Protein AF-A0A1Q3XDA2-F1 (afdb_monomer_lite)

Foldseek 3Di:
DPVVLVVLVVLPDDFLVSLVVLLVVDDDPVSNQSSLLSLLLSLLADPALVSNVRSLVSRVVVCLLVDDPVSLVSNLVSCQPSVVNSCQPRPCQQVSLVVSVVSCCVHPVVDDCVVRVSSVNSND

Secondary structure (DSSP, 8-state):
--HHHHHHHTT----HHHHHHHHHH--SHHHHHHHHHHHHHHHHT-SSHHHHHHHIIIIIHHHGGG--HHHHHHHHHHHHT-TT-TTTSSTTHHHHHHHHHHHHHHH-TT--GGG-HHHHHHH-

Structure (mmCIF, N/CA/C/O backbone):
data_AF-A0A1Q3XDA2-F1
#
_entry.id   AF-A0A1Q3XDA2-F1
#
loop_
_atom_site.group_PDB
_atom_site.id
_atom_site.type_symbol
_atom_site.label_atom_id
_atom_site.label_alt_id
_atom_site.label_comp_id
_atom_site.label_asym_id
_atom_site.label_entity_id
_atom_site.label_seq_id
_atom_site.pdbx_PDB_ins_code
_atom_site.Cartn_x
_atom_site.Cartn_y
_atom_site.Cartn_z
_atom_site.occupancy
_atom_site.B_iso_or_equiv
_atom_site.auth_seq_id
_atom_site.auth_comp_id
_atom_site.auth_asym_id
_atom_site.auth_atom_id
_atom_site.pdbx_PDB_model_num
ATOM 1 N N . MET A 1 1 ? -16.932 17.228 4.652 1.00 52.91 1 MET A N 1
ATOM 2 C CA . MET A 1 1 ? -15.719 16.450 4.318 1.00 52.91 1 MET A CA 1
ATOM 3 C C . MET A 1 1 ? -14.689 16.757 5.390 1.00 52.91 1 MET A C 1
ATOM 5 O O . MET A 1 1 ? -14.566 17.924 5.731 1.00 52.91 1 MET A O 1
ATOM 9 N N . ASN A 1 2 ? -14.066 15.749 6.005 1.00 63.78 2 ASN A N 1
ATOM 10 C CA . ASN A 1 2 ? -13.117 15.976 7.100 1.00 63.78 2 ASN A CA 1
ATOM 11 C C . ASN A 1 2 ? -11.884 16.713 6.536 1.00 63.78 2 ASN A C 1
ATOM 13 O O . ASN A 1 2 ? -11.351 16.277 5.517 1.00 63.78 2 ASN A O 1
ATOM 17 N N . GLU A 1 3 ? -11.473 17.826 7.150 1.00 62.97 3 GLU A N 1
ATOM 18 C CA . GLU A 1 3 ? -10.416 18.739 6.663 1.00 62.97 3 GLU A CA 1
ATOM 19 C C . GLU A 1 3 ? -9.116 17.993 6.327 1.00 62.97 3 GLU A C 1
ATOM 21 O O . GLU A 1 3 ? -8.395 18.345 5.402 1.00 62.97 3 GLU A O 1
ATOM 26 N N . VAL A 1 4 ? -8.842 16.893 7.023 1.00 59.28 4 VAL A N 1
ATOM 27 C CA . VAL A 1 4 ? -7.634 16.100 6.793 1.00 59.28 4 VAL A CA 1
ATOM 28 C C . VAL A 1 4 ? -7.756 15.147 5.599 1.00 59.28 4 VAL A C 1
ATOM 30 O O . VAL A 1 4 ? -6.779 14.947 4.886 1.00 59.28 4 VAL A O 1
ATOM 33 N N . ILE A 1 5 ? -8.952 14.621 5.305 1.00 62.41 5 ILE A N 1
ATOM 34 C CA . ILE A 1 5 ? -9.188 13.869 4.056 1.00 62.41 5 ILE A CA 1
ATOM 35 C C . ILE A 1 5 ? -8.977 14.806 2.860 1.00 62.41 5 ILE A C 1
ATOM 37 O O . ILE A 1 5 ? -8.319 14.420 1.901 1.00 62.41 5 ILE A O 1
ATOM 41 N N . ARG A 1 6 ? -9.425 16.067 2.976 1.00 70.25 6 ARG A N 1
ATOM 42 C CA . ARG A 1 6 ? -9.153 17.119 1.984 1.00 70.25 6 ARG A CA 1
ATOM 43 C C . ARG A 1 6 ? -7.646 17.342 1.793 1.00 70.25 6 ARG A C 1
ATOM 45 O O . ARG A 1 6 ? -7.190 17.372 0.659 1.00 70.25 6 ARG A O 1
ATOM 52 N N . ARG A 1 7 ? -6.861 17.421 2.875 1.00 65.50 7 ARG A N 1
ATOM 53 C CA . ARG A 1 7 ? -5.391 17.584 2.804 1.00 65.50 7 ARG A CA 1
ATOM 54 C C . ARG A 1 7 ? -4.670 16.390 2.167 1.00 65.50 7 ARG A C 1
ATOM 56 O O . ARG A 1 7 ? -3.724 16.580 1.406 1.00 65.50 7 ARG A O 1
ATOM 63 N N . ILE A 1 8 ? -5.131 15.165 2.434 1.00 64.88 8 ILE A N 1
ATOM 64 C CA . ILE A 1 8 ? -4.609 13.955 1.777 1.00 64.88 8 ILE A CA 1
ATOM 65 C C . ILE A 1 8 ? -4.979 13.945 0.285 1.00 64.88 8 ILE A C 1
ATOM 67 O O . ILE A 1 8 ? -4.142 13.609 -0.556 1.00 64.88 8 ILE A O 1
ATOM 71 N N . ASP A 1 9 ? -6.207 14.338 -0.061 1.00 65.31 9 ASP A N 1
ATOM 72 C CA . ASP A 1 9 ? -6.645 14.497 -1.454 1.00 65.31 9 ASP A CA 1
ATOM 73 C C . ASP A 1 9 ? -5.835 15.585 -2.187 1.00 65.31 9 ASP A C 1
ATOM 75 O O . ASP A 1 9 ? -5.518 15.432 -3.367 1.00 65.31 9 ASP A O 1
ATOM 79 N N . GLU A 1 10 ? -5.402 16.628 -1.474 1.00 66.75 10 GLU A N 1
ATOM 80 C CA . GLU A 1 10 ? -4.523 17.699 -1.968 1.00 66.75 10 GLU A CA 1
ATOM 81 C C . GLU A 1 10 ? -3.043 17.295 -2.086 1.00 66.75 10 GLU A C 1
ATOM 83 O O . GLU A 1 10 ? -2.209 18.112 -2.475 1.00 66.75 10 GLU A O 1
ATOM 88 N N . ARG A 1 11 ? -2.711 16.019 -1.834 1.00 61.84 11 ARG A N 1
ATOM 89 C CA . ARG A 1 11 ? -1.358 15.441 -1.943 1.00 61.84 11 ARG A CA 1
ATOM 90 C C . ARG A 1 11 ? -0.321 16.060 -1.009 1.00 61.84 11 ARG A C 1
ATOM 92 O O . ARG A 1 11 ? 0.880 15.904 -1.247 1.00 61.84 11 ARG A O 1
ATOM 99 N N . GLU A 1 12 ? -0.754 16.729 0.054 1.00 65.25 12 GLU A N 1
ATOM 100 C CA . GLU A 1 12 ? 0.167 17.224 1.066 1.00 65.25 12 GLU A CA 1
ATOM 101 C C . GLU A 1 12 ? 0.853 16.021 1.735 1.00 65.25 12 GLU A C 1
ATOM 103 O O . GLU A 1 12 ? 0.199 15.052 2.133 1.00 65.25 12 GLU A O 1
ATOM 108 N N . VAL A 1 13 ? 2.188 16.037 1.798 1.00 58.12 13 VAL A N 1
ATOM 109 C CA . VAL A 1 13 ? 2.958 14.958 2.427 1.00 58.12 13 VAL A CA 1
ATOM 110 C C . VAL A 1 13 ? 2.727 15.050 3.931 1.00 58.12 13 VAL A C 1
ATOM 112 O O . VAL A 1 13 ? 3.351 15.857 4.616 1.00 58.12 13 VAL A O 1
ATOM 115 N N . LEU A 1 14 ? 1.798 14.247 4.447 1.00 68.19 14 LEU A N 1
ATOM 116 C CA . LEU A 1 14 ? 1.689 14.029 5.883 1.00 68.19 14 LEU A CA 1
ATOM 117 C C . LEU A 1 14 ? 2.874 13.171 6.315 1.00 68.19 14 LEU A C 1
ATOM 119 O O . LEU A 1 14 ? 3.086 12.098 5.751 1.00 68.19 14 LEU A O 1
ATOM 123 N N . SER A 1 15 ? 3.614 13.639 7.320 1.00 76.81 15 SER A N 1
ATOM 124 C CA . SER A 1 15 ? 4.592 12.790 7.992 1.00 76.81 15 SER A CA 1
ATOM 125 C C . SER A 1 15 ? 3.899 11.575 8.611 1.00 76.81 15 SER A C 1
ATOM 127 O O . SER A 1 15 ? 2.710 11.632 8.945 1.00 76.81 15 SER A O 1
ATOM 129 N N . GLY A 1 16 ? 4.638 10.490 8.829 1.00 74.06 16 GLY A N 1
ATOM 130 C CA . GLY A 1 16 ? 4.086 9.277 9.447 1.00 74.06 16 GLY A CA 1
ATOM 131 C C . GLY A 1 16 ? 3.416 9.530 10.800 1.00 74.06 16 GLY A C 1
ATOM 132 O O . GLY A 1 16 ? 2.322 9.029 11.059 1.00 74.06 16 GLY A O 1
ATOM 133 N N . ASP A 1 17 ? 3.999 10.403 11.624 1.00 76.19 17 ASP A N 1
ATOM 134 C CA . ASP A 1 17 ? 3.406 10.810 12.901 1.00 76.19 17 ASP A CA 1
ATOM 135 C C . ASP A 1 17 ? 2.079 11.556 12.715 1.00 76.19 17 ASP A C 1
ATOM 137 O O . ASP A 1 17 ? 1.108 11.273 13.420 1.00 76.19 17 ASP A O 1
ATOM 141 N N . ALA A 1 18 ? 2.002 12.470 11.741 1.00 80.88 18 ALA A N 1
ATOM 142 C CA . ALA A 1 18 ? 0.763 13.176 11.422 1.00 80.88 18 ALA A CA 1
ATOM 143 C C . ALA A 1 18 ? -0.308 12.212 10.882 1.00 80.88 18 ALA A C 1
ATOM 145 O O . ALA A 1 18 ? -1.484 12.334 11.229 1.00 80.88 18 ALA A O 1
ATOM 146 N N . PHE A 1 19 ? 0.096 11.215 10.090 1.00 83.00 19 PHE A N 1
ATOM 147 C CA . PHE A 1 19 ? -0.796 10.182 9.569 1.00 83.00 19 PHE A CA 1
ATOM 148 C C . PHE A 1 19 ? -1.341 9.274 10.684 1.00 83.00 19 PHE A C 1
ATOM 150 O O . PHE A 1 19 ? -2.541 8.994 10.733 1.00 83.00 19 PHE A O 1
ATOM 157 N N . ILE A 1 20 ? -0.497 8.857 11.634 1.00 81.31 20 ILE A N 1
ATOM 158 C CA . ILE A 1 20 ? -0.928 8.074 12.803 1.00 81.31 20 ILE A CA 1
ATOM 159 C C . ILE A 1 20 ? -1.851 8.895 13.702 1.00 81.31 20 ILE A C 1
ATOM 161 O O . ILE A 1 20 ? -2.884 8.386 14.144 1.00 81.31 20 ILE A O 1
ATOM 165 N N . GLN A 1 21 ? -1.497 10.149 13.998 1.00 82.31 21 GLN A N 1
ATOM 166 C CA . GLN A 1 21 ? -2.337 11.031 14.812 1.00 82.31 21 GLN A CA 1
ATOM 167 C C . GLN A 1 21 ? -3.711 11.219 14.177 1.00 82.31 21 GLN A C 1
ATOM 169 O O . GLN A 1 21 ? -4.720 11.124 14.877 1.00 82.31 21 GLN A O 1
ATOM 174 N N . LEU A 1 22 ? -3.758 11.388 12.854 1.00 82.44 22 LEU A N 1
ATOM 175 C CA . LEU A 1 22 ? -5.006 11.392 12.109 1.00 82.44 22 LEU A CA 1
ATOM 176 C C . LEU A 1 22 ? -5.784 10.098 12.343 1.00 82.44 22 LEU A C 1
ATOM 178 O O . L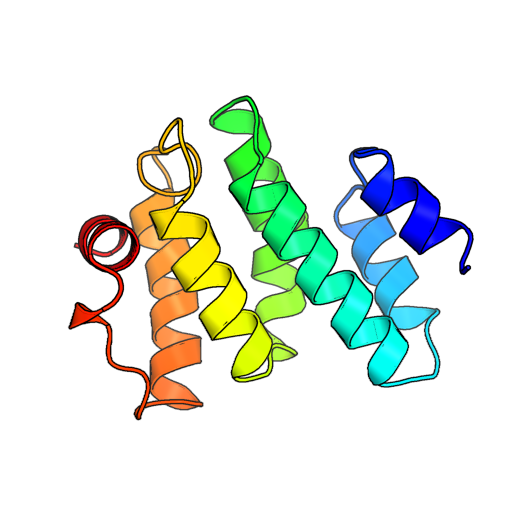EU A 1 22 ? -6.911 10.175 12.821 1.00 82.44 22 LEU A O 1
ATOM 182 N N . CYS A 1 23 ? -5.195 8.930 12.077 1.00 82.44 23 CYS A N 1
ATOM 183 C CA . CYS A 1 23 ? -5.876 7.645 12.262 1.00 82.44 23 CYS A CA 1
ATOM 184 C C . CYS A 1 23 ? -6.444 7.486 13.682 1.00 82.44 23 CYS A C 1
ATOM 186 O O . CYS A 1 23 ? -7.563 7.013 13.842 1.00 82.44 23 CYS A O 1
ATOM 188 N N . ARG A 1 24 ? -5.709 7.936 14.708 1.00 84.25 24 ARG A N 1
ATOM 189 C CA . ARG A 1 24 ? -6.139 7.895 16.118 1.00 84.25 24 ARG A CA 1
ATOM 190 C C . ARG A 1 24 ? -7.239 8.899 16.458 1.00 84.25 24 ARG A C 1
ATOM 192 O O . ARG A 1 24 ? -8.023 8.648 17.364 1.00 84.25 24 ARG A O 1
ATOM 199 N N . SER A 1 25 ? -7.279 10.040 15.772 1.00 83.38 25 SER A N 1
ATOM 200 C CA . SER A 1 25 ? -8.310 11.067 15.974 1.00 83.38 25 SER A CA 1
ATOM 201 C C . SER A 1 25 ? -9.670 10.685 15.381 1.00 83.38 25 SER A C 1
ATOM 203 O O . SER A 1 25 ? -10.681 11.317 15.689 1.00 83.38 25 SER A O 1
ATOM 205 N N . LEU A 1 26 ? -9.706 9.666 14.521 1.00 84.31 26 LEU A N 1
ATOM 206 C CA . LEU A 1 26 ? -10.925 9.196 13.884 1.00 84.31 26 LEU A CA 1
ATOM 207 C C . LEU A 1 26 ? -11.649 8.211 14.800 1.00 84.31 26 LEU A C 1
ATOM 209 O O . LEU A 1 26 ? -11.057 7.283 15.340 1.00 84.31 26 LEU A O 1
ATOM 213 N N . SER A 1 27 ? -12.955 8.408 14.953 1.00 78.94 27 SER A N 1
ATOM 214 C CA . SER A 1 27 ? -13.797 7.606 15.846 1.00 78.94 27 SER A CA 1
ATOM 215 C C . SER A 1 27 ? -14.581 6.502 15.135 1.00 78.94 27 SER A C 1
ATOM 217 O O . SER A 1 27 ? -15.246 5.708 15.797 1.00 78.94 27 SER A O 1
ATOM 219 N N . THR A 1 28 ? -14.534 6.445 13.800 1.00 84.38 28 THR A N 1
ATOM 220 C CA . THR A 1 28 ? -15.318 5.494 13.003 1.00 84.38 28 THR A CA 1
ATOM 221 C C . THR A 1 28 ? -14.439 4.675 12.067 1.00 84.38 28 THR A C 1
ATOM 223 O O . THR A 1 28 ? -13.502 5.196 11.456 1.00 84.38 28 THR A O 1
ATOM 226 N N . CYS A 1 29 ? -14.788 3.395 11.907 1.00 84.81 29 CYS A N 1
ATOM 227 C CA . CYS A 1 29 ? -14.107 2.484 10.986 1.00 84.81 29 CYS A CA 1
ATOM 228 C C . CYS A 1 29 ? -14.104 3.028 9.549 1.00 84.81 29 CYS A C 1
ATOM 230 O O . CYS A 1 29 ? -13.069 3.022 8.893 1.00 84.81 29 CYS A O 1
ATOM 232 N N . ASP A 1 30 ? -15.224 3.597 9.093 1.00 88.12 30 ASP A N 1
ATOM 233 C CA . ASP A 1 30 ? -15.345 4.167 7.745 1.00 88.12 30 ASP A CA 1
ATOM 234 C C . ASP A 1 30 ? -14.355 5.303 7.480 1.00 88.12 30 ASP A C 1
ATOM 236 O O . ASP A 1 30 ? -13.828 5.437 6.374 1.00 88.12 30 ASP A O 1
ATOM 240 N N . ALA A 1 31 ? -14.108 6.158 8.475 1.00 83.31 31 ALA A N 1
ATOM 241 C CA . ALA A 1 31 ? -13.162 7.251 8.315 1.00 83.31 31 ALA A CA 1
ATOM 242 C C . ALA A 1 31 ? -11.721 6.728 8.263 1.00 83.31 31 ALA A C 1
ATOM 244 O O . ALA A 1 31 ? -10.934 7.205 7.445 1.00 83.31 31 ALA A O 1
ATOM 245 N N . ILE A 1 32 ? -11.392 5.737 9.096 1.00 88.38 32 ILE A N 1
ATOM 246 C CA . ILE A 1 32 ? -10.071 5.096 9.113 1.00 88.38 32 ILE A CA 1
ATOM 247 C C . ILE A 1 32 ? -9.802 4.399 7.774 1.00 88.38 32 ILE A C 1
ATOM 249 O O . ILE A 1 32 ? -8.752 4.627 7.176 1.00 88.38 32 ILE A O 1
ATOM 253 N N . ASN A 1 33 ? -10.774 3.646 7.250 1.00 90.44 33 ASN A N 1
ATOM 254 C CA . ASN A 1 33 ? -10.661 2.973 5.952 1.00 90.44 33 ASN A CA 1
ATOM 255 C C . ASN A 1 33 ? -10.358 3.969 4.824 1.00 90.44 33 ASN A C 1
ATOM 257 O O . ASN A 1 33 ? -9.439 3.767 4.032 1.00 90.44 33 ASN A O 1
ATOM 261 N N . LYS A 1 34 ? -11.065 5.108 4.790 1.00 88.44 34 LYS A N 1
ATOM 262 C CA . LYS A 1 34 ? -10.801 6.169 3.803 1.00 88.44 34 LYS A CA 1
ATOM 263 C C . LYS A 1 34 ? -9.379 6.711 3.895 1.00 88.44 34 LYS A C 1
ATOM 265 O O . LYS A 1 34 ? -8.761 6.962 2.864 1.00 88.44 34 LYS A O 1
ATOM 270 N N . VAL A 1 35 ? -8.854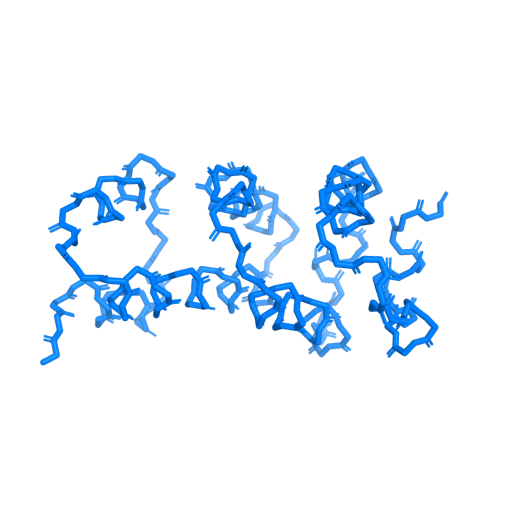 6.882 5.106 1.00 89.38 35 VAL A N 1
ATOM 271 C CA . VAL A 1 35 ? -7.476 7.345 5.310 1.00 89.38 35 VAL A CA 1
ATOM 272 C C . VAL A 1 35 ? -6.465 6.301 4.842 1.00 89.38 35 VAL A C 1
ATOM 274 O O . VAL A 1 35 ? -5.525 6.663 4.135 1.00 89.38 35 VAL A O 1
ATOM 277 N N . TYR A 1 36 ? -6.670 5.018 5.147 1.00 92.88 36 TYR A N 1
ATOM 278 C CA . TYR A 1 36 ? -5.802 3.940 4.663 1.00 92.88 36 TYR A CA 1
ATOM 279 C C . TYR A 1 36 ? -5.774 3.865 3.136 1.00 92.88 36 TYR A C 1
ATOM 281 O O . TYR A 1 36 ? -4.690 3.899 2.551 1.00 92.88 36 TYR A O 1
ATOM 289 N N . LEU A 1 37 ? -6.941 3.864 2.485 1.00 92.94 37 LEU A N 1
ATOM 290 C CA . LEU A 1 37 ? -7.046 3.884 1.022 1.00 92.94 37 LEU A CA 1
ATOM 291 C C . LEU A 1 37 ? -6.344 5.099 0.410 1.00 92.94 37 LEU A C 1
ATOM 293 O O . LEU A 1 37 ? -5.640 4.985 -0.594 1.00 92.94 37 LEU A O 1
ATOM 297 N N . ALA A 1 38 ? -6.499 6.271 1.023 1.00 89.06 38 ALA A N 1
ATOM 298 C CA . ALA A 1 38 ? -5.867 7.482 0.531 1.00 89.06 38 ALA A CA 1
ATOM 299 C C . ALA A 1 38 ? -4.335 7.451 0.708 1.00 89.06 38 ALA A C 1
ATOM 301 O O . ALA A 1 38 ? -3.608 7.876 -0.192 1.00 89.06 38 ALA A O 1
ATOM 302 N N . GLY A 1 39 ? -3.837 6.874 1.805 1.00 90.56 39 GLY A N 1
ATOM 303 C CA . GLY A 1 39 ? -2.413 6.619 2.030 1.00 90.56 39 GLY A CA 1
ATOM 304 C C . GLY A 1 39 ? -1.804 5.665 0.998 1.00 90.56 39 GLY A C 1
ATOM 305 O O . GLY A 1 39 ? -0.763 5.970 0.414 1.00 90.56 39 GLY A O 1
ATOM 306 N N . ILE A 1 40 ? -2.497 4.561 0.702 1.00 94.06 40 ILE A N 1
ATOM 307 C CA . ILE A 1 40 ? -2.132 3.618 -0.366 1.00 94.06 40 ILE A CA 1
ATOM 308 C C . ILE A 1 40 ? -2.052 4.341 -1.710 1.00 94.06 40 ILE A C 1
ATOM 310 O O . ILE A 1 40 ? -1.036 4.270 -2.401 1.00 94.06 40 ILE A O 1
ATOM 314 N N . ARG A 1 41 ? -3.086 5.114 -2.057 1.00 91.00 41 ARG A N 1
ATOM 315 C CA . ARG A 1 41 ? -3.120 5.881 -3.305 1.00 91.00 41 ARG A CA 1
ATOM 316 C C . ARG A 1 41 ? -1.953 6.864 -3.405 1.00 91.00 41 ARG A C 1
ATOM 318 O O . ARG A 1 41 ? -1.333 6.947 -4.460 1.00 91.00 41 ARG A O 1
ATOM 325 N N . LEU A 1 42 ? -1.630 7.589 -2.330 1.00 89.06 42 LEU A N 1
ATOM 326 C CA . LEU A 1 42 ? -0.474 8.490 -2.312 1.00 89.06 42 LEU A CA 1
ATOM 327 C C . LEU A 1 42 ? 0.831 7.731 -2.539 1.00 89.06 42 LEU A C 1
ATOM 329 O O . LEU A 1 42 ? 1.664 8.178 -3.323 1.00 89.06 42 LEU A O 1
ATOM 333 N N . TYR A 1 43 ? 1.021 6.587 -1.888 1.00 91.81 43 TYR A N 1
ATOM 334 C CA . TYR A 1 43 ? 2.199 5.759 -2.111 1.00 91.81 43 TYR A CA 1
ATOM 335 C C . TYR A 1 43 ? 2.320 5.321 -3.583 1.00 91.81 43 TYR A C 1
ATOM 337 O O . TYR A 1 43 ? 3.353 5.571 -4.209 1.00 91.81 43 TYR A O 1
ATOM 345 N N . CYS A 1 44 ? 1.253 4.779 -4.176 1.00 91.69 44 CYS A N 1
ATOM 346 C CA . CYS A 1 44 ? 1.246 4.337 -5.575 1.00 91.69 44 CYS A CA 1
ATOM 347 C C . CYS A 1 44 ? 1.412 5.496 -6.578 1.00 91.69 44 CYS A C 1
ATOM 349 O O . CYS A 1 44 ? 1.932 5.294 -7.674 1.00 91.69 44 CYS A O 1
ATOM 351 N N . GLN A 1 45 ? 1.024 6.718 -6.195 1.00 90.06 45 GLN A N 1
ATOM 352 C CA . GLN A 1 45 ? 1.189 7.959 -6.967 1.00 90.06 45 GLN A CA 1
ATOM 353 C C . GLN A 1 45 ? 2.443 8.756 -6.572 1.00 90.06 45 GLN A C 1
ATOM 355 O O . GLN A 1 45 ? 2.482 9.985 -6.703 1.00 90.06 45 GLN A O 1
ATOM 360 N N . SER A 1 46 ? 3.465 8.094 -6.035 1.00 89.94 46 SER A N 1
ATOM 361 C CA . SER A 1 46 ? 4.753 8.743 -5.789 1.00 89.94 46 SER A CA 1
ATOM 362 C C . SER A 1 46 ? 5.342 9.313 -7.081 1.00 89.94 46 SER A C 1
ATOM 364 O O . SER A 1 46 ? 5.081 8.815 -8.178 1.00 89.94 46 SER A O 1
ATOM 366 N N . SER A 1 47 ? 6.076 10.420 -6.942 1.00 88.81 47 SER A N 1
ATOM 367 C CA . SER A 1 47 ? 6.747 11.110 -8.051 1.00 88.81 47 SER A CA 1
ATOM 368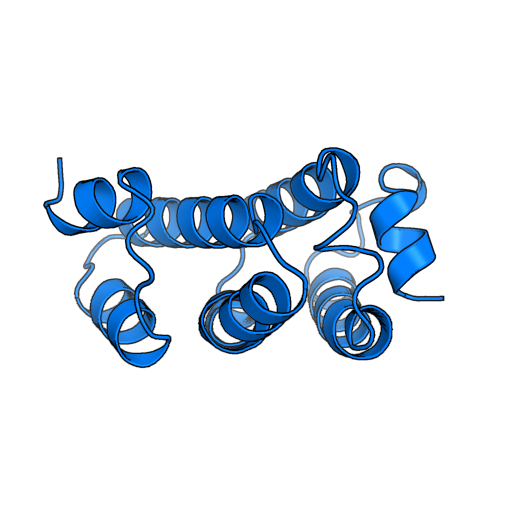 C C . SER A 1 47 ? 8.249 10.828 -8.117 1.00 88.81 47 SER A C 1
ATOM 370 O O . SER A 1 47 ? 8.855 11.059 -9.161 1.00 88.81 47 SER A O 1
ATOM 372 N N . SER A 1 48 ? 8.850 10.300 -7.046 1.00 90.81 48 SER A N 1
ATOM 373 C CA . SER A 1 48 ? 10.226 9.789 -7.019 1.00 90.81 48 SER A CA 1
ATOM 374 C C . SER A 1 48 ? 10.333 8.511 -6.178 1.00 90.81 48 SER A C 1
ATOM 376 O O . SER A 1 48 ? 9.475 8.252 -5.330 1.00 90.81 48 SER A O 1
ATOM 378 N N . PHE A 1 49 ? 11.412 7.739 -6.367 1.00 91.88 49 PHE A N 1
ATOM 379 C CA . PHE A 1 49 ? 11.714 6.582 -5.513 1.00 91.88 49 PHE A CA 1
ATOM 380 C C . PHE A 1 49 ? 11.879 6.980 -4.040 1.00 91.88 49 PHE A C 1
ATOM 382 O O . PHE A 1 49 ? 11.319 6.307 -3.183 1.00 91.88 49 PHE A O 1
ATOM 389 N N . ASP A 1 50 ? 12.542 8.105 -3.752 1.00 90.50 50 ASP A N 1
ATOM 390 C CA . ASP A 1 50 ? 12.687 8.613 -2.379 1.00 90.50 50 ASP A CA 1
ATOM 391 C C . ASP A 1 50 ? 11.326 8.917 -1.743 1.00 90.50 50 ASP A C 1
ATOM 393 O O . ASP A 1 50 ? 11.069 8.560 -0.597 1.00 90.50 50 ASP A O 1
ATOM 397 N N . THR A 1 51 ? 10.410 9.523 -2.509 1.00 89.31 51 THR A N 1
ATOM 398 C CA . THR A 1 51 ? 9.044 9.795 -2.037 1.00 89.31 51 THR A CA 1
ATOM 399 C C . THR A 1 51 ? 8.288 8.496 -1.768 1.00 89.31 51 THR A C 1
ATOM 401 O O . THR A 1 51 ? 7.573 8.403 -0.770 1.00 89.31 51 THR A O 1
ATOM 404 N N . ALA A 1 52 ? 8.447 7.494 -2.637 1.00 91.81 52 ALA A N 1
ATOM 405 C CA . ALA A 1 52 ? 7.839 6.181 -2.452 1.00 91.81 52 ALA A CA 1
ATOM 406 C C . ALA A 1 52 ? 8.380 5.490 -1.195 1.00 91.81 52 ALA A C 1
ATOM 408 O O . ALA A 1 52 ? 7.593 4.957 -0.417 1.00 91.81 52 ALA A O 1
ATOM 409 N N . ASP A 1 53 ? 9.691 5.549 -0.956 1.00 91.88 53 ASP A N 1
ATOM 410 C CA . ASP A 1 53 ? 10.319 5.004 0.248 1.00 91.88 53 ASP A CA 1
ATOM 411 C C . ASP A 1 53 ? 9.803 5.695 1.513 1.00 91.88 53 ASP A C 1
ATOM 413 O O . ASP A 1 53 ? 9.364 5.010 2.440 1.00 91.88 53 ASP A O 1
ATOM 417 N N . THR A 1 54 ? 9.773 7.031 1.540 1.00 90.56 54 THR A N 1
ATOM 418 C CA . THR A 1 54 ? 9.219 7.785 2.673 1.00 90.56 54 THR A CA 1
ATOM 419 C C . THR A 1 54 ? 7.767 7.397 2.924 1.00 90.56 54 THR A C 1
ATOM 421 O O . THR A 1 54 ? 7.425 6.986 4.029 1.00 90.56 54 THR A O 1
ATOM 424 N N . ARG A 1 55 ? 6.911 7.430 1.894 1.00 90.69 55 ARG A N 1
ATOM 425 C CA . ARG A 1 55 ? 5.488 7.074 2.028 1.00 90.69 55 ARG A CA 1
ATOM 426 C C . ARG A 1 55 ? 5.296 5.625 2.468 1.00 90.69 55 ARG A C 1
ATOM 428 O O . ARG A 1 55 ? 4.399 5.349 3.259 1.00 90.69 55 ARG A O 1
ATOM 435 N N . PHE A 1 56 ? 6.133 4.697 2.010 1.00 93.81 56 PHE A N 1
ATOM 436 C CA . PHE A 1 56 ? 6.055 3.315 2.467 1.00 93.81 56 PHE A CA 1
ATOM 437 C C . PHE A 1 56 ? 6.321 3.211 3.970 1.00 93.81 56 PHE A C 1
ATOM 439 O O . PHE A 1 56 ? 5.522 2.624 4.698 1.00 93.81 56 PHE A O 1
ATOM 446 N N . GLN A 1 57 ? 7.431 3.788 4.437 1.00 92.19 57 GLN A N 1
ATOM 447 C CA . GLN A 1 57 ? 7.847 3.690 5.838 1.00 92.19 57 GLN A CA 1
ATOM 448 C C . GLN A 1 57 ? 6.902 4.445 6.773 1.00 92.19 57 GLN A C 1
ATOM 450 O O . GLN A 1 57 ? 6.605 3.965 7.863 1.00 92.19 57 GLN A O 1
ATOM 455 N N . GLU A 1 58 ? 6.415 5.602 6.339 1.00 89.56 58 GLU A N 1
ATOM 456 C CA . GLU A 1 58 ? 5.612 6.496 7.164 1.00 89.56 58 GLU A CA 1
ATOM 457 C C . GLU A 1 58 ? 4.116 6.178 7.145 1.00 89.56 58 GLU A C 1
ATOM 459 O O . GLU A 1 58 ? 3.411 6.502 8.096 1.00 89.56 58 GLU A O 1
ATOM 464 N N . VAL A 1 59 ? 3.611 5.539 6.089 1.00 91.19 59 VAL A N 1
ATOM 465 C CA . VAL A 1 59 ? 2.170 5.307 5.922 1.00 91.19 59 VAL A CA 1
ATOM 466 C C . VAL A 1 59 ? 1.860 3.820 5.861 1.00 91.19 59 VAL A C 1
ATOM 468 O O . VAL A 1 59 ? 1.151 3.295 6.721 1.00 91.19 59 VAL A O 1
ATOM 471 N N . ILE A 1 60 ? 2.407 3.126 4.862 1.00 94.25 60 ILE A N 1
ATOM 472 C CA . ILE A 1 60 ? 2.032 1.737 4.567 1.00 94.25 60 ILE A CA 1
ATOM 473 C C . ILE A 1 60 ? 2.456 0.810 5.704 1.00 94.25 60 ILE A C 1
ATOM 475 O O . ILE A 1 60 ? 1.625 0.119 6.294 1.00 94.25 60 ILE A O 1
ATOM 479 N N . LYS A 1 61 ? 3.741 0.844 6.066 1.00 93.25 61 LYS A N 1
ATOM 480 C CA . LYS A 1 61 ? 4.320 -0.037 7.083 1.00 93.25 61 LYS A CA 1
ATOM 481 C C . LYS A 1 61 ? 3.670 0.142 8.453 1.00 93.25 61 LYS A C 1
ATOM 483 O O . LYS A 1 61 ? 3.441 -0.840 9.152 1.00 93.25 61 LYS A O 1
ATOM 488 N N . LEU A 1 62 ? 3.342 1.377 8.832 1.00 90.75 62 LEU A N 1
ATOM 489 C CA . LEU A 1 62 ? 2.746 1.673 10.138 1.00 90.75 62 LEU A CA 1
ATOM 490 C C . LEU A 1 62 ? 1.290 1.206 10.246 1.00 90.75 62 LEU A C 1
ATOM 492 O O . LEU A 1 62 ? 0.827 0.897 11.342 1.00 90.75 62 LEU A O 1
ATOM 496 N N . CYS A 1 63 ? 0.570 1.145 9.124 1.00 91.19 63 CYS A N 1
ATOM 497 C CA . CYS A 1 63 ? -0.866 0.863 9.110 1.00 91.19 63 CYS A CA 1
ATOM 498 C C . CYS A 1 63 ? -1.222 -0.540 8.612 1.00 91.19 63 CYS A C 1
ATOM 500 O O . CYS A 1 63 ? -2.372 -0.951 8.755 1.00 91.19 63 CYS A O 1
ATOM 502 N N . ILE A 1 64 ? -0.255 -1.299 8.089 1.00 93.88 64 ILE A N 1
ATOM 503 C CA . ILE A 1 64 ? -0.480 -2.621 7.495 1.00 93.88 64 ILE A CA 1
ATOM 504 C C . ILE A 1 64 ? -1.258 -3.581 8.409 1.00 93.88 64 ILE A C 1
ATOM 506 O O . ILE A 1 64 ? -2.105 -4.344 7.944 1.00 93.88 64 ILE A O 1
ATOM 510 N N . GLN A 1 65 ? -1.026 -3.534 9.722 1.00 92.19 65 GLN A N 1
ATOM 511 C CA . GLN A 1 65 ? -1.712 -4.399 10.689 1.00 92.19 65 GLN A CA 1
ATOM 512 C C . GLN A 1 65 ? -3.220 -4.104 10.779 1.00 92.19 65 GLN A C 1
ATOM 514 O O . GLN A 1 65 ? -4.002 -4.997 11.081 1.00 92.19 65 GLN A O 1
ATOM 519 N N . GLY A 1 66 ? -3.645 -2.885 10.438 1.00 91.88 66 GLY A N 1
ATOM 520 C CA . GLY A 1 66 ? -5.054 -2.490 10.363 1.00 91.88 66 GLY A CA 1
ATOM 521 C C . GLY A 1 66 ? -5.704 -2.708 8.994 1.00 91.88 66 GLY A C 1
ATOM 522 O O . GLY A 1 66 ? -6.877 -2.385 8.823 1.00 91.88 66 GLY A O 1
ATOM 523 N N . TYR A 1 67 ? -4.970 -3.207 7.994 1.00 95.69 67 TYR A N 1
ATOM 524 C CA . TYR A 1 67 ? -5.514 -3.374 6.646 1.00 95.69 67 TYR A CA 1
ATOM 525 C C . TYR A 1 67 ? -6.549 -4.500 6.571 1.00 95.69 67 TYR A C 1
ATOM 527 O O . TYR A 1 67 ? -6.333 -5.605 7.069 1.00 95.69 67 TYR A O 1
ATOM 535 N N . SER A 1 68 ? -7.673 -4.196 5.920 1.00 96.62 68 SER A N 1
ATOM 536 C CA . SER A 1 68 ? -8.670 -5.163 5.485 1.00 96.62 68 SER A CA 1
ATOM 537 C C . SER A 1 68 ? -8.251 -5.757 4.140 1.00 96.62 68 SER A C 1
ATOM 539 O O . SER A 1 68 ? -7.301 -5.286 3.506 1.00 96.62 68 SER A O 1
ATOM 541 N N . LYS A 1 69 ? -9.008 -6.749 3.670 1.00 97.12 69 LYS A N 1
ATOM 542 C CA . LYS A 1 69 ? -8.844 -7.317 2.331 1.00 97.12 69 LYS A CA 1
ATOM 543 C C . LYS A 1 69 ? -8.872 -6.242 1.236 1.00 97.12 69 LYS A C 1
ATOM 545 O O . LYS A 1 69 ? -7.973 -6.192 0.408 1.00 97.12 69 LYS A O 1
ATOM 550 N N . GLU A 1 70 ? -9.838 -5.327 1.309 1.00 97.25 70 GLU A N 1
ATOM 551 C CA . GLU A 1 70 ? -9.992 -4.213 0.362 1.00 97.25 70 GLU A CA 1
ATOM 552 C C . GLU A 1 70 ? -8.739 -3.323 0.307 1.00 97.25 70 GLU A C 1
ATOM 554 O O . GLU A 1 70 ? -8.306 -2.917 -0.768 1.00 97.25 70 GLU A O 1
ATOM 559 N N . HIS A 1 71 ? -8.112 -3.041 1.453 1.00 97.44 71 HIS A N 1
ATOM 560 C CA . HIS A 1 71 ? -6.880 -2.249 1.490 1.00 97.44 71 HIS A CA 1
ATOM 561 C C . HIS A 1 71 ? -5.714 -2.975 0.809 1.00 97.44 71 HIS A C 1
ATOM 563 O O . HIS A 1 71 ? -4.933 -2.351 0.093 1.00 97.44 71 HIS A O 1
ATOM 569 N N . PHE A 1 72 ? -5.605 -4.290 0.998 1.00 97.88 72 PHE A N 1
ATOM 570 C CA . PHE A 1 72 ? -4.607 -5.091 0.297 1.00 97.88 72 PHE A CA 1
ATOM 571 C C . PHE A 1 72 ? -4.848 -5.118 -1.209 1.00 97.88 72 PHE A C 1
ATOM 573 O O . PHE A 1 72 ? -3.927 -4.839 -1.968 1.00 97.88 72 PHE A O 1
ATOM 580 N N . GLU A 1 73 ? -6.077 -5.373 -1.650 1.00 97.62 73 GLU A N 1
ATOM 581 C CA . GLU A 1 73 ? -6.435 -5.365 -3.072 1.00 97.62 73 GLU A CA 1
ATOM 582 C C . GLU A 1 73 ? -6.180 -3.991 -3.712 1.00 97.62 73 GLU A C 1
ATOM 584 O O . GLU A 1 73 ? -5.642 -3.911 -4.818 1.00 97.62 73 GLU A O 1
ATOM 589 N N . ALA A 1 74 ? -6.476 -2.901 -2.996 1.00 96.88 74 ALA A N 1
ATOM 590 C CA . ALA A 1 74 ? -6.165 -1.544 -3.438 1.00 96.88 74 ALA A CA 1
ATOM 591 C C . ALA A 1 74 ? -4.652 -1.299 -3.555 1.00 96.88 74 ALA A C 1
ATOM 593 O O . ALA A 1 74 ? -4.208 -0.658 -4.509 1.00 96.88 74 ALA A O 1
ATOM 594 N N . PHE A 1 75 ? -3.852 -1.809 -2.613 1.00 97.12 75 PHE A N 1
ATOM 595 C CA . PHE A 1 75 ? -2.392 -1.720 -2.679 1.00 97.12 75 PHE A CA 1
ATOM 596 C C . PHE A 1 75 ? -1.848 -2.486 -3.885 1.00 97.12 75 PHE A C 1
ATOM 598 O O . PHE A 1 75 ? -1.089 -1.928 -4.676 1.00 97.12 75 PHE A O 1
ATOM 605 N N . LEU A 1 76 ? -2.279 -3.737 -4.053 1.00 97.12 76 LEU A N 1
ATOM 606 C CA . LEU A 1 76 ? -1.852 -4.604 -5.145 1.00 97.12 76 LEU A CA 1
ATOM 607 C C . LEU A 1 76 ? -2.231 -3.999 -6.506 1.00 97.12 76 LEU A C 1
ATOM 609 O O . LEU A 1 76 ? -1.360 -3.795 -7.349 1.00 97.12 76 LEU A O 1
ATOM 613 N N . GLY A 1 77 ? -3.488 -3.585 -6.695 1.00 96.50 77 GLY A N 1
ATOM 614 C CA . GLY A 1 77 ? -3.920 -2.901 -7.920 1.00 96.50 77 GLY A CA 1
ATOM 615 C C . GLY A 1 77 ? -3.216 -1.555 -8.152 1.00 96.50 77 GLY A C 1
ATOM 616 O O . GLY A 1 77 ? -2.945 -1.163 -9.291 1.00 96.50 77 GLY A O 1
ATOM 617 N N . GLY A 1 78 ? -2.857 -0.851 -7.078 1.00 94.94 78 GLY A N 1
ATOM 618 C CA . GLY A 1 78 ? -2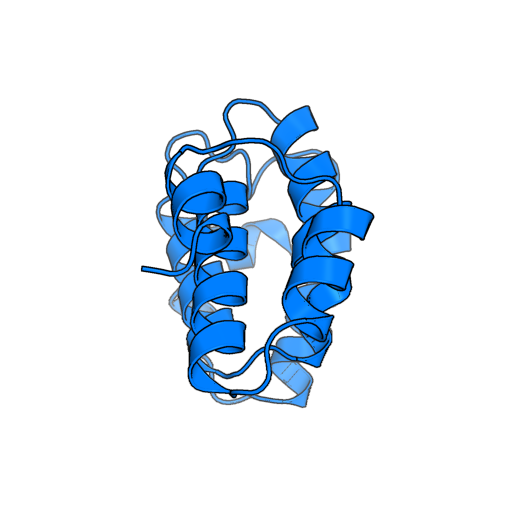.050 0.363 -7.141 1.00 94.94 78 GLY A CA 1
ATOM 619 C C . GLY A 1 78 ? -0.611 0.113 -7.606 1.00 94.94 78 GLY A C 1
ATOM 620 O O . GLY A 1 78 ? -0.061 0.932 -8.341 1.00 94.94 78 GLY A O 1
ATOM 621 N N . CYS A 1 79 ? -0.002 -1.017 -7.232 1.00 94.12 79 CYS A N 1
ATOM 622 C CA . CYS A 1 79 ? 1.297 -1.441 -7.761 1.00 94.12 79 CYS A CA 1
ATOM 623 C C . CYS A 1 79 ? 1.234 -1.712 -9.268 1.00 94.12 79 CYS A C 1
ATOM 625 O O . CYS A 1 79 ? 2.097 -1.220 -9.995 1.00 94.12 79 CYS A O 1
ATOM 627 N N . GLU A 1 80 ? 0.195 -2.408 -9.739 1.00 94.62 80 GLU A N 1
ATOM 628 C CA . GLU A 1 80 ? 0.021 -2.730 -11.167 1.00 94.62 80 GLU A CA 1
ATOM 629 C C . GLU A 1 80 ? -0.187 -1.487 -12.041 1.00 94.62 80 GLU A C 1
ATOM 631 O O . GLU A 1 80 ? 0.215 -1.446 -13.202 1.00 94.62 80 GLU A O 1
ATOM 636 N N . THR A 1 81 ? -0.802 -0.442 -11.485 1.00 91.88 81 THR A N 1
ATOM 637 C CA . THR A 1 81 ? -1.109 0.804 -12.206 1.00 91.88 81 THR A CA 1
ATOM 638 C C . THR A 1 81 ? -0.092 1.919 -11.957 1.00 91.88 81 THR A C 1
ATOM 640 O O . THR A 1 81 ? -0.246 3.030 -12.475 1.00 91.88 81 THR A O 1
ATOM 643 N N . CYS A 1 82 ? 0.970 1.652 -11.188 1.00 87.69 82 CYS A N 1
ATOM 644 C CA . CYS A 1 82 ? 2.021 2.620 -10.896 1.00 87.69 82 CYS A CA 1
ATOM 645 C C . CYS A 1 82 ? 2.829 2.918 -12.171 1.00 87.69 82 CYS A C 1
ATOM 647 O O . CYS A 1 82 ? 3.820 2.257 -12.466 1.00 87.69 82 CYS A O 1
ATOM 649 N N . TYR A 1 83 ? 2.412 3.943 -12.919 1.00 71.75 83 TYR A N 1
ATOM 650 C CA . TYR A 1 83 ? 2.908 4.272 -14.264 1.00 71.75 83 TYR A CA 1
ATOM 651 C C . TYR A 1 83 ? 4.439 4.408 -14.376 1.00 71.75 83 TYR A C 1
ATOM 653 O O . TYR A 1 83 ? 5.023 4.050 -15.392 1.00 71.75 83 TYR A O 1
ATOM 661 N N . ASN A 1 84 ? 5.103 4.880 -13.317 1.00 78.38 84 ASN A N 1
ATOM 662 C CA . ASN A 1 84 ? 6.562 5.051 -13.281 1.00 78.38 84 ASN A CA 1
ATOM 663 C C . ASN A 1 84 ? 7.289 3.902 -12.558 1.00 78.38 84 ASN A C 1
ATOM 66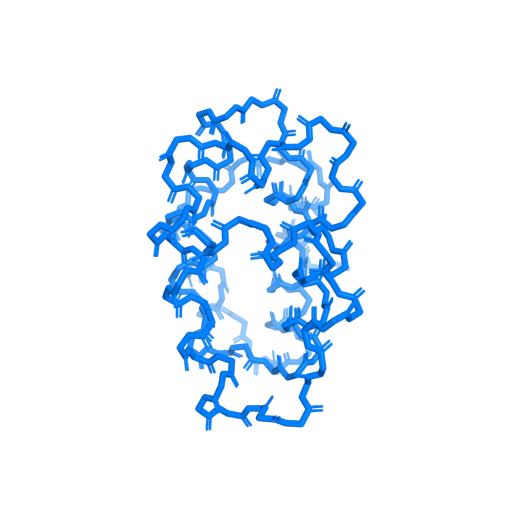5 O O . ASN A 1 84 ? 8.494 3.985 -12.327 1.00 78.38 84 ASN A O 1
ATOM 669 N N . GLY A 1 85 ? 6.550 2.882 -12.112 1.00 83.88 85 GLY A N 1
ATOM 670 C CA . GLY A 1 85 ? 7.066 1.728 -11.383 1.00 83.88 85 GLY A CA 1
ATOM 671 C C . GLY A 1 85 ? 7.750 2.066 -10.056 1.00 83.88 85 GLY A C 1
ATOM 672 O O . GLY A 1 85 ? 8.521 1.271 -9.534 1.00 83.88 85 GLY A O 1
ATOM 673 N N . GLN A 1 86 ? 7.487 3.240 -9.481 1.00 88.38 86 GLN A N 1
ATOM 674 C CA . GLN A 1 86 ? 8.187 3.718 -8.284 1.00 88.38 86 GLN A CA 1
ATOM 675 C C . GLN A 1 86 ? 7.838 2.940 -7.025 1.00 88.38 86 GLN A C 1
ATOM 677 O O . GLN A 1 86 ? 8.687 2.761 -6.155 1.00 88.38 86 GLN A O 1
ATOM 682 N N . ALA A 1 87 ? 6.615 2.422 -6.955 1.00 86.75 87 ALA A N 1
ATOM 683 C CA . ALA A 1 87 ? 6.239 1.479 -5.918 1.00 86.75 87 ALA A CA 1
ATOM 684 C C . ALA A 1 87 ? 6.979 0.138 -6.081 1.00 86.75 87 ALA A C 1
ATOM 686 O O . ALA A 1 87 ? 7.344 -0.486 -5.096 1.00 86.75 87 ALA A O 1
ATOM 687 N N . VAL A 1 88 ? 7.259 -0.293 -7.310 1.00 90.00 88 VAL A N 1
ATOM 688 C CA . VAL A 1 88 ? 7.669 -1.672 -7.625 1.00 90.00 88 VAL A CA 1
ATOM 689 C C . VAL A 1 88 ? 9.187 -1.829 -7.738 1.00 90.00 88 VAL A C 1
ATOM 691 O O . VAL A 1 88 ? 9.743 -2.768 -7.185 1.00 90.00 88 VAL A O 1
ATOM 694 N N . TYR A 1 89 ? 9.870 -0.901 -8.409 1.00 87.81 89 TYR A N 1
ATOM 695 C CA . TYR A 1 89 ? 11.287 -1.018 -8.782 1.00 87.81 89 TYR A CA 1
ATOM 696 C C . TYR A 1 89 ? 12.233 -0.175 -7.918 1.00 87.81 89 TYR A C 1
ATOM 698 O O . TYR A 1 89 ? 13.420 -0.056 -8.220 1.00 87.81 89 TYR A O 1
ATOM 706 N N . ARG A 1 90 ? 11.731 0.448 -6.846 1.00 89.44 90 ARG A N 1
ATOM 707 C CA . ARG A 1 90 ? 12.593 1.149 -5.882 1.00 89.44 90 ARG A CA 1
ATOM 708 C C . ARG A 1 90 ? 13.509 0.148 -5.169 1.00 89.44 90 ARG A C 1
ATOM 710 O O . ARG A 1 90 ? 13.112 -0.982 -4.897 1.00 89.44 90 ARG A O 1
ATOM 717 N N . GLY A 1 91 ? 14.712 0.577 -4.786 1.00 81.69 91 GLY A N 1
ATOM 718 C CA . GLY A 1 91 ? 15.750 -0.327 -4.266 1.00 81.69 91 GLY A CA 1
ATOM 719 C C . GLY A 1 91 ? 15.376 -1.116 -3.001 1.00 81.69 91 GLY A C 1
ATOM 720 O O . GLY A 1 91 ? 15.986 -2.143 -2.722 1.00 81.69 91 GLY A O 1
ATOM 721 N N . ARG A 1 92 ? 14.375 -0.666 -2.231 1.00 89.75 92 ARG A N 1
ATOM 722 C CA . ARG A 1 92 ? 13.890 -1.347 -1.016 1.00 89.75 92 ARG A CA 1
ATOM 723 C C . ARG A 1 92 ? 12.618 -2.168 -1.224 1.00 89.75 92 ARG A C 1
ATOM 725 O O . ARG A 1 92 ? 12.153 -2.785 -0.265 1.00 89.75 92 ARG A O 1
ATOM 732 N N . ALA A 1 93 ? 12.077 -2.203 -2.444 1.00 90.31 93 ALA A N 1
ATOM 733 C CA . ALA A 1 93 ? 10.786 -2.817 -2.728 1.00 90.31 93 ALA A CA 1
ATOM 734 C C . ALA A 1 93 ? 10.694 -4.262 -2.277 1.00 90.31 93 ALA A C 1
ATOM 736 O O . ALA A 1 93 ? 9.766 -4.595 -1.552 1.00 90.31 93 ALA A O 1
ATOM 737 N N . THR A 1 94 ? 11.697 -5.076 -2.588 1.00 93.75 94 THR A N 1
ATOM 738 C CA . THR A 1 94 ? 11.693 -6.499 -2.249 1.00 93.75 94 THR A CA 1
ATOM 739 C C . THR A 1 94 ? 11.546 -6.769 -0.766 1.00 93.75 94 THR A C 1
ATOM 741 O O . THR A 1 94 ? 10.691 -7.552 -0.361 1.00 93.75 94 THR A O 1
ATOM 744 N N . ARG A 1 95 ? 12.333 -6.099 0.078 1.00 94.25 95 ARG A N 1
ATOM 745 C CA . ARG A 1 95 ? 12.240 -6.294 1.529 1.00 94.25 95 ARG A CA 1
ATOM 746 C C . ARG A 1 95 ? 10.883 -5.835 2.057 1.00 94.25 95 ARG A C 1
ATOM 748 O O . ARG A 1 95 ? 10.218 -6.562 2.785 1.00 94.25 95 ARG A O 1
ATOM 755 N N . ASP A 1 96 ? 10.494 -4.630 1.678 1.00 94.19 96 ASP A N 1
ATOM 756 C CA . ASP A 1 96 ? 9.300 -3.965 2.179 1.00 94.19 96 ASP A CA 1
ATOM 757 C C . ASP A 1 96 ? 8.010 -4.679 1.712 1.00 94.19 96 ASP A C 1
ATOM 759 O O . ASP A 1 96 ? 7.074 -4.872 2.485 1.00 94.19 96 ASP A O 1
ATOM 763 N N . HIS A 1 97 ? 7.960 -5.141 0.461 1.00 95.56 97 HIS A N 1
ATOM 764 C CA . HIS A 1 97 ? 6.813 -5.868 -0.084 1.00 95.56 97 HIS A CA 1
ATOM 765 C C . HIS A 1 97 ? 6.748 -7.311 0.411 1.00 95.56 97 HIS A C 1
ATOM 767 O O . HIS A 1 97 ? 5.655 -7.860 0.508 1.00 95.56 97 HIS A O 1
ATOM 773 N N . ARG A 1 98 ? 7.874 -7.918 0.809 1.00 95.56 98 ARG A N 1
ATOM 774 C CA . ARG A 1 98 ? 7.852 -9.201 1.528 1.00 95.56 98 ARG A CA 1
ATOM 775 C C . ARG A 1 98 ? 7.184 -9.075 2.895 1.00 95.56 98 ARG A C 1
ATOM 777 O O . ARG A 1 98 ? 6.412 -9.959 3.245 1.00 95.56 98 ARG A O 1
ATOM 784 N N . GLU A 1 99 ? 7.396 -7.978 3.628 1.00 94.00 99 GLU A N 1
ATOM 785 C CA . GLU A 1 99 ? 6.645 -7.716 4.872 1.00 94.00 99 GLU A CA 1
ATOM 786 C C . GLU A 1 99 ? 5.133 -7.618 4.596 1.00 94.00 99 GLU A C 1
ATOM 788 O O . GLU A 1 99 ? 4.327 -8.193 5.330 1.00 94.00 99 GLU A O 1
ATOM 793 N N . LEU A 1 100 ? 4.746 -6.958 3.494 1.00 94.50 100 LEU A N 1
ATOM 794 C CA . LEU A 1 100 ? 3.352 -6.925 3.041 1.00 94.50 100 LEU A CA 1
ATOM 795 C C . LEU A 1 100 ? 2.803 -8.303 2.707 1.00 94.50 100 LEU A C 1
ATOM 797 O O . LEU A 1 100 ? 1.714 -8.651 3.157 1.00 94.50 100 LEU A O 1
ATOM 801 N N . LYS A 1 101 ? 3.573 -9.083 1.951 1.00 96.25 101 LYS A N 1
ATOM 802 C CA . LYS A 1 101 ? 3.209 -10.434 1.549 1.00 96.25 101 LYS A CA 1
ATOM 803 C C . LYS A 1 101 ? 2.995 -11.334 2.763 1.00 96.25 101 LYS A C 1
ATOM 805 O O . LYS A 1 101 ? 2.006 -12.044 2.803 1.00 96.25 101 LYS A O 1
ATOM 810 N N . MET A 1 102 ? 3.862 -11.265 3.773 1.00 95.94 102 MET A N 1
ATOM 811 C CA . MET A 1 102 ? 3.689 -12.042 5.005 1.00 95.94 102 MET A CA 1
ATOM 812 C C . MET A 1 102 ? 2.352 -11.728 5.681 1.00 95.94 102 MET A C 1
ATOM 814 O O . MET A 1 102 ? 1.608 -12.637 6.033 1.00 95.94 102 MET A O 1
ATOM 818 N N . ALA A 1 103 ? 2.021 -10.442 5.815 1.00 95.38 103 ALA A N 1
ATOM 819 C CA . ALA A 1 103 ? 0.781 -10.033 6.464 1.00 95.38 103 ALA A CA 1
ATOM 820 C C . ALA A 1 103 ? -0.470 -10.304 5.603 1.00 95.38 103 ALA A C 1
ATOM 822 O O . ALA A 1 103 ? -1.568 -10.401 6.154 1.00 95.38 103 ALA A O 1
ATOM 823 N N . LEU A 1 104 ? -0.314 -10.373 4.277 1.00 96.06 104 LEU A N 1
ATOM 824 C CA . LEU A 1 104 ? -1.340 -10.789 3.321 1.00 96.06 104 LEU A CA 1
ATOM 825 C C . LEU A 1 104 ? -1.589 -12.298 3.420 1.00 96.06 104 LEU A C 1
ATOM 827 O O . LEU A 1 104 ? -2.720 -12.696 3.661 1.00 96.06 104 LEU A O 1
ATOM 831 N N . ASP A 1 105 ? -0.539 -13.114 3.298 1.00 96.69 105 ASP A N 1
ATOM 832 C CA . ASP A 1 105 ? -0.610 -14.579 3.351 1.00 96.69 105 ASP A CA 1
ATOM 833 C C . ASP A 1 105 ? -1.222 -15.066 4.676 1.00 96.69 105 ASP A C 1
ATOM 835 O O . ASP A 1 105 ? -1.974 -16.037 4.697 1.00 96.69 105 ASP A O 1
ATOM 839 N N . GLU A 1 106 ? -0.912 -14.391 5.788 1.00 96.62 106 GLU A N 1
ATOM 840 C CA . GLU A 1 106 ? -1.437 -14.732 7.113 1.00 96.62 106 GLU A CA 1
ATOM 841 C C . GLU A 1 106 ? -2.946 -14.473 7.241 1.00 96.62 106 GLU A C 1
ATOM 843 O O . GLU A 1 106 ? -3.654 -15.242 7.891 1.00 96.62 106 GLU A O 1
ATOM 848 N N . ARG A 1 107 ? -3.449 -13.382 6.651 1.00 96.88 107 ARG A N 1
ATOM 849 C CA . ARG A 1 107 ? -4.816 -12.887 6.904 1.00 96.88 107 ARG A CA 1
ATOM 850 C C . ARG A 1 107 ? -5.795 -13.152 5.770 1.00 96.88 107 ARG A C 1
ATOM 852 O O . ARG A 1 107 ? -6.984 -13.309 6.035 1.00 96.88 107 ARG A O 1
ATOM 859 N N . PHE A 1 108 ? -5.305 -13.176 4.538 1.00 97.25 108 PHE A N 1
ATOM 860 C CA . PHE A 1 108 ? -6.092 -13.291 3.312 1.00 97.25 108 PHE A CA 1
ATOM 861 C C . PHE A 1 108 ? -5.409 -14.248 2.315 1.00 97.25 108 PHE A C 1
ATOM 863 O O . PHE A 1 108 ? -5.080 -13.839 1.196 1.00 97.25 108 PHE A O 1
ATOM 870 N N . PRO A 1 109 ? -5.169 -15.519 2.699 1.00 96.62 109 PRO A N 1
ATOM 871 C CA . PRO A 1 109 ? -4.482 -16.500 1.853 1.00 96.62 109 PRO A CA 1
ATOM 872 C C . PRO A 1 109 ? -5.231 -16.817 0.550 1.00 96.62 109 PRO A C 1
ATOM 874 O O . PRO A 1 109 ? -4.671 -17.445 -0.343 1.00 96.62 109 PRO A O 1
ATOM 877 N N . GLU A 1 110 ? -6.499 -16.419 0.432 1.00 96.69 110 GLU A N 1
ATOM 878 C CA . GLU A 1 110 ? -7.299 -16.590 -0.776 1.00 96.69 110 GLU A CA 1
ATOM 879 C C . GLU A 1 110 ? -7.024 -15.544 -1.871 1.00 96.69 110 GLU A C 1
ATOM 881 O O . GLU A 1 110 ? -7.572 -15.670 -2.966 1.00 96.69 110 GLU A O 1
ATOM 886 N N . ILE A 1 111 ? -6.230 -14.500 -1.593 1.00 96.69 111 ILE A N 1
ATOM 887 C CA . ILE A 1 111 ? -5.819 -13.534 -2.620 1.00 96.69 111 ILE A CA 1
ATOM 888 C C . ILE A 1 111 ? -4.800 -14.191 -3.553 1.00 96.69 111 ILE A C 1
ATOM 890 O O . ILE A 1 111 ? -3.706 -14.584 -3.152 1.00 96.69 111 ILE A O 1
ATOM 894 N N . ASP A 1 112 ? -5.161 -14.259 -4.829 1.00 96.12 112 ASP A N 1
ATOM 895 C CA . ASP A 1 112 ? -4.334 -14.824 -5.885 1.00 96.12 112 ASP A CA 1
ATOM 896 C C . ASP A 1 112 ? -3.327 -13.790 -6.416 1.00 96.12 112 ASP A C 1
ATOM 898 O O . ASP A 1 112 ? -3.681 -12.850 -7.133 1.00 96.12 112 ASP A O 1
ATOM 902 N N . LEU A 1 113 ? -2.051 -13.970 -6.061 1.00 95.94 113 LEU A N 1
ATOM 903 C CA . LEU A 1 113 ? -0.963 -13.085 -6.484 1.00 95.94 113 LEU A CA 1
ATOM 904 C C . LEU A 1 113 ? -0.612 -13.198 -7.973 1.00 95.94 113 LEU A C 1
ATOM 906 O O . LEU A 1 113 ? 0.074 -12.312 -8.485 1.00 95.94 113 LEU A O 1
ATOM 910 N N . ASP A 1 114 ? -1.086 -14.221 -8.691 1.00 96.38 114 ASP A N 1
ATOM 911 C CA . ASP A 1 114 ? -0.871 -14.315 -10.141 1.00 96.38 114 ASP A CA 1
ATOM 912 C C . ASP A 1 114 ? -1.641 -13.228 -10.909 1.00 96.38 114 ASP A C 1
ATOM 914 O O . ASP A 1 114 ? -1.279 -12.888 -12.036 1.00 96.38 114 ASP A O 1
ATOM 918 N N . GLN A 1 115 ? -2.643 -12.609 -10.274 1.00 96.69 115 GLN A N 1
ATOM 919 C CA . GLN A 1 115 ? -3.373 -11.454 -10.807 1.00 96.69 115 GLN A CA 1
ATOM 920 C C . GLN A 1 115 ? -2.611 -10.128 -10.653 1.00 96.69 115 GLN A C 1
ATOM 922 O O . GLN A 1 115 ? -3.020 -9.122 -11.233 1.00 96.69 115 GLN A O 1
ATOM 927 N N . TYR A 1 116 ? -1.502 -10.119 -9.905 1.00 96.50 116 TYR A N 1
ATOM 928 C CA . TYR A 1 116 ? -0.720 -8.921 -9.582 1.00 96.50 116 TYR A CA 1
ATOM 929 C C . TYR A 1 116 ? 0.765 -9.113 -9.940 1.00 96.50 116 TYR A C 1
ATOM 931 O O . TYR A 1 116 ? 1.620 -9.219 -9.051 1.00 96.50 116 TYR A O 1
ATOM 939 N N . PRO A 1 117 ? 1.100 -9.219 -11.241 1.00 95.62 117 PRO A N 1
ATOM 940 C CA . PRO A 1 117 ? 2.442 -9.571 -11.694 1.00 95.62 117 PRO A CA 1
ATOM 941 C C . PRO A 1 117 ? 3.518 -8.545 -11.321 1.00 95.62 117 PRO A C 1
ATOM 943 O O . PRO A 1 117 ? 4.647 -8.949 -11.043 1.00 95.62 117 PRO A O 1
ATOM 946 N N . ALA A 1 118 ? 3.215 -7.243 -11.274 1.00 94.69 118 ALA A N 1
ATOM 947 C CA . ALA A 1 118 ? 4.192 -6.242 -10.853 1.00 94.69 118 ALA A CA 1
ATOM 948 C C . ALA A 1 118 ? 4.511 -6.376 -9.357 1.00 94.69 118 ALA A C 1
ATOM 950 O O . ALA A 1 118 ? 5.682 -6.366 -8.968 1.00 94.69 118 ALA A O 1
ATOM 951 N N . PHE A 1 119 ? 3.496 -6.567 -8.508 1.00 95.56 119 PHE A N 1
ATOM 952 C CA . PHE A 1 119 ? 3.738 -6.855 -7.094 1.00 95.56 119 PHE A CA 1
ATOM 953 C C . PHE A 1 119 ? 4.488 -8.178 -6.909 1.00 95.56 119 PHE A C 1
ATOM 955 O O . PHE A 1 119 ? 5.471 -8.220 -6.169 1.00 95.56 119 PHE A O 1
ATOM 962 N N . LYS A 1 120 ? 4.086 -9.240 -7.613 1.00 95.19 120 LYS A N 1
ATOM 963 C CA . LYS A 1 120 ? 4.763 -10.541 -7.565 1.00 95.19 120 LYS A CA 1
ATOM 964 C C . LYS A 1 120 ? 6.238 -10.424 -7.956 1.00 95.19 120 LYS A C 1
ATOM 966 O O . LYS A 1 120 ? 7.092 -10.905 -7.225 1.00 95.19 120 LYS A O 1
ATOM 971 N N . HIS A 1 121 ? 6.547 -9.692 -9.022 1.00 93.62 121 HIS A N 1
ATOM 972 C CA . HIS A 1 121 ? 7.927 -9.419 -9.412 1.00 93.62 121 HIS A CA 1
ATOM 973 C C . HIS A 1 121 ? 8.701 -8.659 -8.327 1.00 93.62 121 HIS A C 1
ATOM 975 O O . HIS A 1 121 ? 9.862 -8.953 -8.068 1.00 93.62 121 HIS A O 1
ATOM 981 N N . SER A 1 122 ? 8.065 -7.698 -7.650 1.00 94.00 122 SER A N 1
ATOM 982 C CA . SER A 1 122 ? 8.755 -6.907 -6.628 1.00 94.00 122 SER A CA 1
ATOM 983 C C . SER A 1 122 ? 9.218 -7.712 -5.415 1.00 94.00 122 SER A C 1
ATOM 985 O O . SER A 1 122 ? 10.114 -7.243 -4.725 1.00 94.00 122 SER A O 1
ATOM 987 N N . ILE A 1 123 ? 8.631 -8.881 -5.131 1.00 94.19 123 ILE A N 1
ATOM 988 C CA . ILE A 1 123 ? 8.967 -9.725 -3.969 1.00 94.19 123 ILE A CA 1
ATOM 989 C C . ILE A 1 123 ? 9.923 -10.881 -4.297 1.00 94.19 123 ILE A C 1
ATOM 991 O O . ILE A 1 123 ? 10.369 -11.568 -3.367 1.00 94.19 123 ILE A O 1
ATOM 995 N N . GLU A 1 124 ? 10.244 -11.090 -5.572 1.00 89.50 124 GLU A 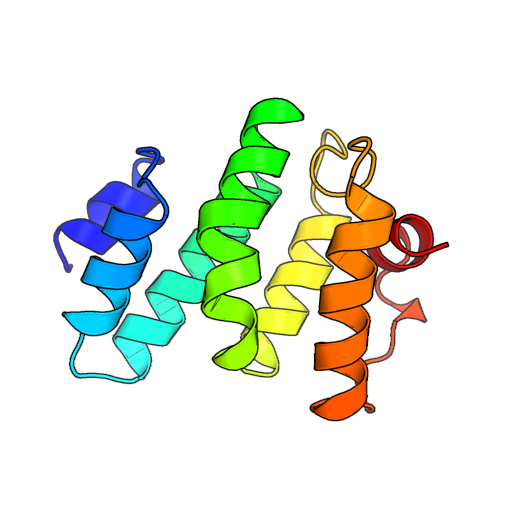N 1
ATOM 996 C CA . GLU A 1 124 ? 11.231 -12.067 -6.058 1.00 89.50 124 GLU A CA 1
ATOM 997 C C . GLU A 1 124 ? 12.662 -11.554 -5.826 1.00 89.50 124 GLU A C 1
ATOM 999 O O . GLU A 1 124 ? 13.447 -12.311 -5.202 1.00 89.50 124 GLU A O 1
#

Sequence (124 aa):
MNEVIRRIDEREVLSGDAFIQLCRSLSTCDAINKVYLAGIRLYCQSSSFDTADTRFQEVIKLCIQGYSKEHFEAFLGGCETCYNGQAVYRGRATRDHRELKMALDERFPEIDLDQYPAFKHSIE

Radius of gyration: 13.71 Å; chains: 1; bounding box: 32×35×30 Å

pLDDT: mean 87.85, std 10.34, range [52.91, 97.88]